Protein AF-A0A853EYG5-F1 (afdb_monomer_lite)

pLDDT: mean 77.6, std 11.35, range [56.25, 95.75]

Organism: NCBI:txid60922

Secondary structure (DSSP, 8-state):
-----S---HHHHHHHHHHHHHHHTS-----SS-PPPPGGGS------S----STTGGGGG--

Sequence (63 aa):
MRVVRGAPDDVEVAALVASLAAVASRDVEPATEAAPRSEWARPLRAVHATRAAGADAWRWSLR

InterPro domains:
  IPR032716 Biotin-dependent acetyl-/propionyl-coenzyme A carboxylase epsilon subunit [PF13822] (2-58)

Structure (mmCIF, N/CA/C/O backbone):
data_AF-A0A853EYG5-F1
#
_entry.id   AF-A0A853EYG5-F1
#
loop_
_atom_site.group_PDB
_atom_site.id
_atom_site.type_symbol
_atom_site.label_atom_id
_atom_site.label_alt_id
_atom_site.label_comp_id
_atom_site.label_asym_id
_atom_site.label_entity_id
_atom_site.label_seq_id
_atom_site.pdbx_PDB_ins_code
_atom_site.Cartn_x
_atom_site.Cartn_y
_atom_site.Cartn_z
_atom_site.occupancy
_atom_site.B_iso_or_equiv
_atom_site.auth_seq_id
_atom_site.auth_comp_id
_atom_site.auth_asym_id
_atom_site.auth_atom_id
_atom_site.pdbx_PDB_model_num
ATOM 1 N N . MET A 1 1 ? 7.727 -6.216 6.885 1.00 64.19 1 MET A N 1
ATOM 2 C CA . MET A 1 1 ? 6.476 -5.834 6.192 1.00 64.19 1 MET A CA 1
ATOM 3 C C . MET A 1 1 ? 5.442 -6.920 6.459 1.00 64.19 1 MET A C 1
ATOM 5 O O . MET A 1 1 ? 5.751 -8.080 6.225 1.00 64.19 1 MET A O 1
ATOM 9 N N . ARG A 1 2 ? 4.270 -6.584 7.014 1.00 73.75 2 ARG A N 1
ATOM 10 C CA . ARG A 1 2 ? 3.179 -7.542 7.272 1.00 73.75 2 ARG A CA 1
ATOM 11 C C . ARG A 1 2 ? 2.072 -7.297 6.254 1.00 73.75 2 ARG A C 1
ATOM 13 O O . ARG A 1 2 ? 1.672 -6.155 6.068 1.00 73.75 2 ARG A O 1
ATOM 20 N N . VAL A 1 3 ? 1.575 -8.357 5.625 1.00 75.44 3 VAL A N 1
ATOM 21 C CA . VAL A 1 3 ? 0.412 -8.283 4.733 1.00 75.44 3 VAL A CA 1
ATOM 22 C C . VAL A 1 3 ? -0.845 -8.526 5.563 1.00 75.44 3 VAL A C 1
ATOM 24 O O . VAL A 1 3 ? -0.974 -9.577 6.191 1.00 75.44 3 VAL A O 1
ATOM 27 N N . VAL A 1 4 ? -1.758 -7.555 5.581 1.00 74.06 4 VAL A N 1
ATOM 28 C CA . VAL A 1 4 ? -3.104 -7.734 6.142 1.00 74.06 4 VAL A CA 1
ATOM 29 C C . VAL A 1 4 ? -3.962 -8.428 5.080 1.00 74.06 4 VAL A C 1
ATOM 31 O O . VAL A 1 4 ? -3.935 -8.051 3.911 1.00 74.06 4 VAL A O 1
ATOM 34 N N . ARG A 1 5 ? -4.658 -9.503 5.461 1.00 80.94 5 ARG A N 1
ATOM 35 C CA . ARG A 1 5 ? -5.561 -10.277 4.592 1.00 80.94 5 ARG A CA 1
ATOM 36 C C . ARG A 1 5 ? -7.010 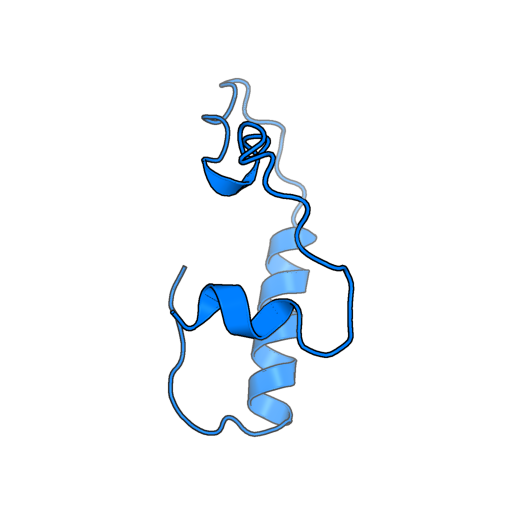-10.002 5.015 1.00 80.94 5 ARG A C 1
ATOM 38 O O . ARG A 1 5 ? -7.244 -9.834 6.206 1.00 80.94 5 ARG A O 1
ATOM 45 N N . GLY A 1 6 ? -7.955 -10.005 4.073 1.00 89.31 6 GLY A N 1
ATOM 46 C CA . GLY A 1 6 ? -9.382 -9.739 4.318 1.00 89.31 6 GLY A CA 1
ATOM 47 C C . GLY A 1 6 ? -9.945 -8.675 3.369 1.00 89.31 6 GLY A C 1
ATOM 48 O O . GLY A 1 6 ? -9.310 -8.364 2.362 1.00 89.31 6 GLY A O 1
ATOM 49 N N . ALA A 1 7 ? -11.117 -8.128 3.700 1.00 88.88 7 ALA A N 1
ATOM 50 C CA . ALA A 1 7 ? -11.706 -6.956 3.051 1.00 88.88 7 ALA A CA 1
ATOM 51 C C . ALA A 1 7 ? -11.651 -5.781 4.045 1.00 88.88 7 ALA A C 1
ATOM 53 O O . ALA A 1 7 ? -12.577 -5.650 4.844 1.00 88.88 7 ALA A O 1
ATOM 54 N N . PRO A 1 8 ? -10.542 -5.017 4.082 1.00 86.44 8 PRO A N 1
ATOM 55 C CA . PRO A 1 8 ? -10.412 -3.890 4.997 1.00 86.44 8 PRO A CA 1
ATOM 56 C C . PRO A 1 8 ? -11.399 -2.786 4.624 1.00 86.44 8 PRO A C 1
ATOM 58 O O . PRO A 1 8 ? -11.680 -2.587 3.438 1.00 86.44 8 PRO A O 1
ATOM 61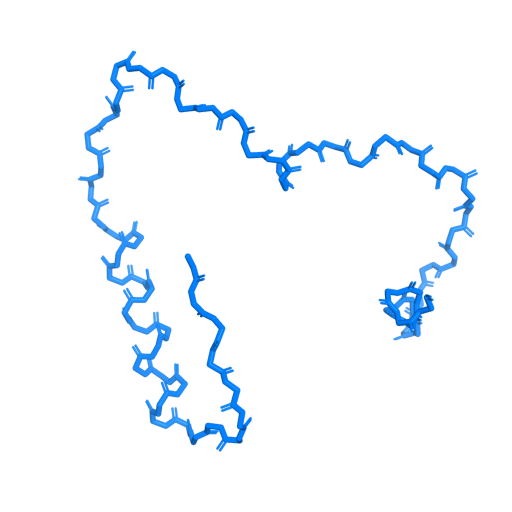 N N . ASP A 1 9 ? -11.902 -2.071 5.623 1.00 92.81 9 ASP A N 1
ATOM 62 C CA . ASP A 1 9 ? -12.742 -0.900 5.382 1.00 92.81 9 ASP A CA 1
ATOM 63 C C . ASP A 1 9 ? -11.910 0.356 5.052 1.00 92.81 9 ASP A C 1
ATOM 65 O O . ASP A 1 9 ? -10.683 0.386 5.195 1.00 92.81 9 ASP A O 1
ATOM 69 N N . ASP A 1 10 ? -12.576 1.414 4.585 1.00 94.38 10 ASP A N 1
ATOM 70 C CA . ASP A 1 10 ? -11.911 2.653 4.165 1.00 94.38 10 ASP A CA 1
ATOM 71 C C . ASP A 1 10 ? -11.144 3.338 5.311 1.00 94.38 10 ASP A C 1
ATOM 73 O O . ASP A 1 10 ? -10.111 3.974 5.077 1.00 94.38 10 ASP A O 1
ATOM 77 N N . VAL A 1 11 ? -11.615 3.197 6.556 1.00 95.75 11 VAL A N 1
ATOM 78 C CA . VAL A 1 11 ? -10.970 3.776 7.743 1.00 95.75 11 VAL A CA 1
ATOM 79 C C . VAL A 1 11 ? -9.683 3.019 8.054 1.00 95.75 11 VAL A C 1
ATOM 81 O O . VAL A 1 11 ? -8.649 3.637 8.315 1.00 95.75 11 VAL A O 1
ATOM 84 N N . GLU A 1 12 ? -9.709 1.693 7.971 1.00 90.75 12 GLU A N 1
ATOM 85 C CA . GLU A 1 12 ? -8.539 0.833 8.136 1.00 90.75 12 GLU A CA 1
ATOM 86 C C . GLU A 1 12 ? -7.495 1.079 7.039 1.00 90.75 12 GLU A C 1
ATOM 88 O O . GLU A 1 12 ? -6.296 1.172 7.327 1.00 90.75 12 GLU A O 1
ATOM 93 N N . VAL A 1 13 ? -7.932 1.248 5.786 1.00 91.44 13 VAL A N 1
ATOM 94 C CA . VAL A 1 13 ? -7.053 1.613 4.663 1.00 91.44 13 VAL A CA 1
ATOM 95 C C . VAL A 1 13 ? -6.403 2.974 4.913 1.00 91.44 13 VAL A C 1
ATOM 97 O O . VAL A 1 13 ? -5.183 3.110 4.779 1.00 91.44 13 VAL A O 1
ATOM 100 N N . ALA A 1 14 ? -7.186 3.973 5.324 1.00 95.50 14 ALA A N 1
ATOM 101 C CA . ALA A 1 14 ? -6.677 5.305 5.629 1.00 95.50 14 ALA A CA 1
ATOM 102 C C . ALA A 1 14 ? -5.673 5.281 6.790 1.00 95.50 14 ALA A C 1
ATOM 104 O O . ALA A 1 14 ? -4.609 5.895 6.692 1.00 95.50 14 ALA A O 1
ATOM 105 N N . ALA A 1 15 ? -5.960 4.532 7.857 1.00 94.19 15 ALA A N 1
ATOM 106 C CA . ALA A 1 15 ? -5.055 4.370 8.991 1.00 94.19 15 ALA A CA 1
ATOM 107 C C . ALA A 1 15 ? -3.728 3.719 8.572 1.00 94.19 15 ALA A C 1
ATOM 109 O O . ALA A 1 15 ? -2.656 4.164 8.994 1.00 94.19 15 ALA A O 1
ATOM 110 N N . LEU A 1 16 ? -3.773 2.712 7.692 1.00 89.31 16 LEU A N 1
ATOM 111 C CA . LEU A 1 16 ? -2.570 2.074 7.163 1.00 89.31 16 LEU A CA 1
ATOM 112 C C . LEU A 1 16 ? -1.730 3.062 6.343 1.00 89.31 16 LEU A C 1
ATOM 114 O O . LEU A 1 16 ? -0.528 3.186 6.588 1.00 89.31 16 LEU A O 1
ATOM 118 N N . VAL A 1 17 ? -2.351 3.795 5.416 1.00 92.50 17 VAL A N 1
ATOM 119 C CA . VAL A 1 17 ? -1.665 4.801 4.588 1.00 92.50 17 VAL A CA 1
ATOM 120 C C . VAL A 1 17 ? -1.083 5.921 5.448 1.00 92.50 17 VAL A C 1
ATOM 122 O O . VAL A 1 17 ? 0.077 6.281 5.263 1.00 92.50 17 VAL A O 1
ATOM 125 N N . ALA A 1 18 ? -1.838 6.428 6.423 1.00 95.50 18 ALA A N 1
ATOM 126 C CA . ALA A 1 18 ? -1.368 7.453 7.350 1.00 95.50 18 ALA A CA 1
ATOM 127 C C . ALA A 1 18 ? -0.176 6.960 8.181 1.00 95.50 18 ALA A C 1
ATOM 129 O O . ALA A 1 18 ? 0.799 7.690 8.346 1.00 95.50 18 ALA A O 1
ATOM 130 N N . SER A 1 19 ? -0.208 5.706 8.650 1.00 90.19 19 SER A N 1
ATOM 131 C CA . SER A 1 19 ? 0.917 5.111 9.380 1.00 90.19 19 SER A CA 1
ATOM 132 C C . SER A 1 19 ? 2.166 4.982 8.502 1.00 90.19 19 SER A C 1
ATOM 134 O O . SER A 1 19 ? 3.269 5.288 8.953 1.00 90.19 19 SER A O 1
ATOM 136 N N . LEU A 1 20 ? 2.002 4.606 7.228 1.00 91.00 20 LEU A N 1
ATOM 137 C CA . LEU A 1 20 ? 3.098 4.516 6.268 1.00 91.00 20 LEU A CA 1
ATOM 138 C C . LEU A 1 20 ? 3.677 5.897 5.947 1.00 91.00 20 LEU A C 1
ATOM 140 O O . LEU A 1 20 ? 4.895 6.059 5.967 1.00 91.00 20 LEU A O 1
ATOM 144 N N . ALA A 1 21 ? 2.820 6.888 5.692 1.00 92.75 21 ALA A N 1
ATOM 145 C CA . ALA A 1 21 ? 3.230 8.265 5.445 1.00 92.75 21 ALA A CA 1
ATOM 146 C C . ALA A 1 21 ? 3.982 8.838 6.653 1.00 92.75 21 ALA A C 1
ATOM 148 O O . ALA A 1 21 ? 5.067 9.383 6.491 1.00 92.75 21 ALA A O 1
ATOM 149 N N . ALA A 1 22 ? 3.476 8.622 7.871 1.00 91.94 22 ALA A N 1
ATOM 150 C CA . ALA A 1 22 ? 4.140 9.053 9.098 1.00 91.94 22 ALA A CA 1
ATOM 151 C C . ALA A 1 22 ? 5.527 8.414 9.275 1.00 91.94 22 ALA A C 1
ATOM 153 O O . ALA A 1 22 ? 6.454 9.084 9.721 1.00 91.94 22 ALA A O 1
ATOM 154 N N . VAL A 1 23 ? 5.693 7.134 8.916 1.00 89.81 23 VAL A N 1
ATOM 155 C CA . VAL A 1 23 ? 7.006 6.468 8.926 1.00 89.81 23 VAL A CA 1
ATOM 156 C C . VAL A 1 23 ? 7.930 7.041 7.849 1.00 89.81 23 VAL A C 1
ATOM 158 O O . VAL A 1 23 ? 9.105 7.246 8.129 1.00 89.81 23 VAL A O 1
ATOM 161 N N . ALA A 1 24 ? 7.417 7.318 6.648 1.00 86.94 24 ALA A N 1
ATOM 162 C CA . ALA A 1 24 ? 8.198 7.860 5.535 1.00 86.94 24 ALA A CA 1
ATOM 163 C C . ALA A 1 24 ? 8.625 9.323 5.742 1.00 86.94 24 ALA A C 1
ATOM 165 O O . ALA A 1 24 ? 9.673 9.722 5.249 1.00 86.94 24 ALA A O 1
ATOM 166 N N . SER A 1 25 ? 7.829 10.113 6.467 1.00 86.00 25 SER A N 1
ATOM 167 C CA . SER A 1 25 ? 8.129 11.510 6.807 1.00 86.00 25 SER A CA 1
ATOM 168 C C . SER A 1 25 ? 9.084 11.667 7.987 1.00 86.00 25 SER A C 1
ATOM 170 O O . SER A 1 25 ? 9.426 12.792 8.338 1.00 86.00 25 SER A O 1
ATOM 172 N N . ARG A 1 26 ? 9.496 10.575 8.640 1.00 84.56 26 ARG A N 1
ATOM 173 C CA . ARG A 1 26 ? 10.556 10.653 9.644 1.00 84.56 26 ARG A CA 1
ATOM 174 C C . ARG A 1 26 ? 11.868 10.949 8.934 1.00 84.56 26 ARG A C 1
ATOM 176 O O . ARG A 1 26 ? 12.292 10.151 8.101 1.00 84.56 26 ARG A O 1
ATOM 183 N N . ASP A 1 27 ? 12.509 12.050 9.312 1.00 70.81 27 ASP A N 1
ATOM 184 C CA . ASP A 1 27 ? 13.896 12.315 8.947 1.00 70.81 27 ASP A CA 1
ATOM 185 C C . ASP A 1 27 ? 14.759 11.180 9.501 1.00 70.81 27 ASP A C 1
ATOM 187 O O . ASP A 1 27 ? 15.003 11.056 10.704 1.00 70.81 27 ASP A O 1
ATOM 191 N N . VAL A 1 28 ? 15.147 10.280 8.606 1.00 68.31 28 VAL A N 1
ATOM 192 C CA . VAL A 1 28 ? 16.149 9.266 8.882 1.00 68.31 28 VAL A CA 1
ATOM 193 C C . VAL A 1 28 ? 17.482 9.950 8.638 1.00 68.31 28 VAL A C 1
ATOM 195 O O . VAL A 1 28 ? 17.831 10.207 7.485 1.00 68.31 28 VAL A O 1
ATOM 198 N N . GLU A 1 29 ? 18.214 10.246 9.715 1.00 68.19 29 GLU A N 1
ATOM 199 C CA . GLU A 1 29 ? 19.636 1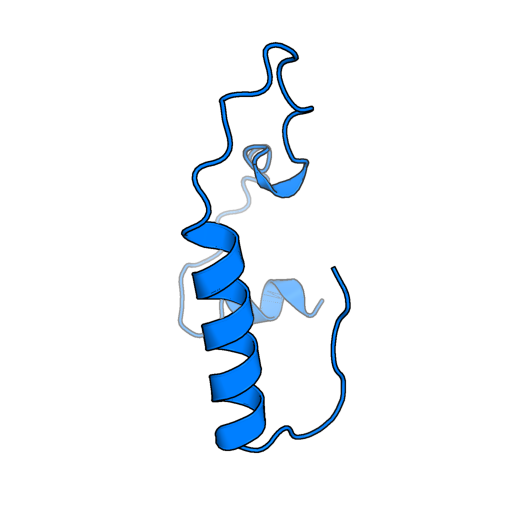0.578 9.608 1.00 68.19 29 GLU A CA 1
ATOM 200 C C . GLU A 1 29 ? 20.287 9.532 8.697 1.00 68.19 29 GLU A C 1
ATOM 202 O O . GLU A 1 29 ? 20.099 8.330 8.940 1.00 68.19 29 GLU A O 1
ATOM 207 N N . PRO A 1 30 ? 20.978 9.943 7.618 1.00 61.84 30 PRO A N 1
ATOM 208 C CA . PRO A 1 30 ? 21.509 8.997 6.658 1.00 61.84 30 PRO A CA 1
ATOM 209 C C . PRO A 1 30 ? 22.439 8.049 7.405 1.00 61.84 30 PRO A C 1
ATOM 211 O O . PRO A 1 30 ? 23.472 8.457 7.933 1.00 61.84 30 PRO A O 1
ATOM 214 N N . ALA A 1 31 ? 22.045 6.778 7.480 1.00 62.75 31 ALA A N 1
ATOM 215 C CA . ALA A 1 31 ? 22.891 5.752 8.053 1.00 62.75 31 ALA A CA 1
ATOM 216 C C . ALA A 1 31 ? 24.232 5.785 7.305 1.00 62.75 31 ALA A C 1
ATOM 218 O O . ALA A 1 31 ? 24.273 5.622 6.086 1.00 62.75 31 ALA A O 1
ATOM 219 N N . THR A 1 32 ? 25.325 6.014 8.036 1.00 63.31 32 THR A N 1
ATOM 220 C CA . THR A 1 32 ? 26.697 6.021 7.498 1.00 63.31 32 THR A CA 1
ATOM 221 C C . THR A 1 32 ? 27.068 4.673 6.861 1.00 63.31 32 THR A C 1
ATOM 223 O O . THR A 1 32 ? 27.988 4.587 6.051 1.00 63.31 32 THR A O 1
ATOM 226 N N . GLU A 1 33 ? 26.321 3.618 7.191 1.00 66.69 33 GLU A N 1
ATOM 227 C CA . GLU A 1 33 ? 26.380 2.302 6.566 1.00 66.69 33 GLU A CA 1
ATOM 228 C C . GLU A 1 33 ? 25.440 2.266 5.348 1.00 66.69 33 GLU A C 1
ATOM 230 O O . GLU A 1 33 ? 24.221 2.405 5.482 1.00 66.69 33 GLU A O 1
ATOM 235 N N . ALA A 1 34 ? 25.990 2.063 4.148 1.00 67.50 34 ALA A N 1
ATOM 236 C CA . ALA A 1 34 ? 25.190 1.919 2.936 1.00 67.50 34 ALA A CA 1
ATOM 237 C C . ALA A 1 34 ? 24.214 0.741 3.091 1.00 67.50 34 ALA A C 1
ATOM 239 O O . ALA A 1 34 ? 24.618 -0.424 3.065 1.00 67.50 34 ALA A O 1
ATOM 240 N N . ALA A 1 35 ? 22.923 1.045 3.251 1.00 72.81 35 ALA A N 1
ATOM 241 C CA . ALA A 1 35 ? 21.893 0.026 3.392 1.00 72.81 35 ALA A CA 1
ATOM 242 C C . ALA A 1 35 ? 21.96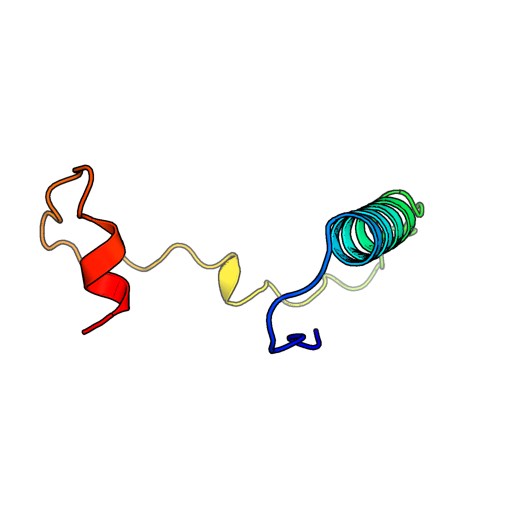6 -0.970 2.216 1.00 72.81 35 ALA A C 1
ATOM 244 O O . ALA A 1 35 ? 22.128 -0.552 1.060 1.00 72.81 35 ALA A O 1
ATOM 245 N N . PRO A 1 36 ? 21.844 -2.287 2.474 1.00 76.50 36 PRO A N 1
ATOM 246 C CA . PRO A 1 36 ? 21.911 -3.285 1.418 1.00 76.50 36 PRO A CA 1
ATOM 247 C C . PRO A 1 36 ? 20.851 -2.986 0.355 1.00 76.50 36 PRO A C 1
ATOM 249 O O . PRO A 1 36 ? 19.677 -2.760 0.657 1.00 76.50 36 PRO A O 1
ATOM 252 N N . ARG A 1 37 ? 21.274 -2.961 -0.916 1.00 74.69 37 ARG A N 1
ATOM 253 C CA . ARG A 1 37 ? 20.392 -2.617 -2.034 1.00 74.69 37 ARG A CA 1
ATOM 254 C C . ARG A 1 37 ? 19.219 -3.593 -2.084 1.00 74.69 37 ARG A C 1
ATOM 256 O O . ARG A 1 37 ? 19.427 -4.791 -2.283 1.00 74.69 37 ARG A O 1
ATOM 263 N N . SER A 1 38 ? 18.004 -3.057 -1.950 1.00 79.12 38 SER A N 1
ATOM 264 C CA . SER A 1 38 ? 16.766 -3.836 -2.017 1.00 79.12 38 SER A CA 1
ATOM 265 C C . SER A 1 38 ? 16.738 -4.711 -3.268 1.00 79.12 38 SER A C 1
ATOM 267 O O . SER A 1 38 ? 17.022 -4.250 -4.377 1.00 79.12 38 SER A O 1
ATOM 269 N N . GLU A 1 39 ? 16.362 -5.975 -3.093 1.00 76.62 39 GLU A N 1
ATOM 270 C CA . GLU A 1 39 ? 16.115 -6.915 -4.187 1.00 76.62 39 GLU A CA 1
ATOM 271 C C . GLU A 1 39 ? 15.034 -6.410 -5.156 1.00 76.62 39 GLU A C 1
ATOM 273 O O . GLU A 1 39 ? 15.124 -6.663 -6.353 1.00 76.62 39 GLU A O 1
ATOM 278 N N . TRP A 1 40 ? 14.100 -5.590 -4.667 1.00 70.38 40 TRP A N 1
ATOM 279 C CA . TRP A 1 40 ? 13.047 -4.934 -5.448 1.00 70.38 40 TRP A CA 1
ATOM 280 C C . TRP A 1 40 ? 13.544 -3.716 -6.232 1.00 70.38 40 TRP A C 1
ATOM 282 O O . TRP A 1 40 ? 12.935 -3.321 -7.220 1.00 70.38 40 TRP A O 1
ATOM 292 N N . ALA A 1 41 ? 14.670 -3.128 -5.815 1.00 77.06 41 ALA A N 1
ATOM 293 C CA . ALA A 1 41 ? 15.349 -2.050 -6.536 1.00 77.06 41 ALA A CA 1
ATOM 294 C C . ALA A 1 41 ? 16.360 -2.582 -7.568 1.00 77.06 41 ALA A C 1
ATOM 296 O O . ALA A 1 41 ? 17.093 -1.801 -8.193 1.00 77.06 41 ALA A O 1
ATOM 297 N N . ARG A 1 42 ? 16.461 -3.911 -7.723 1.00 77.50 42 ARG A N 1
ATOM 298 C CA . ARG A 1 42 ? 17.266 -4.521 -8.780 1.00 77.50 42 ARG A CA 1
ATOM 299 C C . ARG A 1 42 ? 16.512 -4.361 -10.098 1.00 77.50 42 ARG A C 1
ATOM 301 O O . ARG A 1 42 ? 15.370 -4.810 -10.186 1.00 77.50 42 ARG A O 1
ATOM 308 N N . PRO A 1 43 ? 17.133 -3.766 -11.132 1.00 69.94 43 PRO A N 1
ATOM 309 C CA . PRO A 1 43 ? 16.579 -3.816 -12.473 1.00 69.94 43 PRO A CA 1
ATOM 310 C C . PRO A 1 43 ? 16.317 -5.281 -12.805 1.00 69.94 43 PRO A C 1
ATOM 312 O O . PRO A 1 43 ? 17.241 -6.099 -12.741 1.00 69.94 43 PRO A O 1
ATOM 315 N N . LEU A 1 44 ? 15.061 -5.617 -13.098 1.00 67.88 44 LEU A N 1
ATOM 316 C CA . LEU A 1 44 ? 14.690 -6.937 -13.588 1.00 67.88 44 LEU A CA 1
ATOM 317 C C . LEU A 1 44 ? 15.549 -7.170 -14.829 1.00 67.88 44 LEU A C 1
ATOM 319 O O . LEU A 1 44 ? 15.316 -6.531 -15.857 1.00 67.88 44 LEU A O 1
ATOM 323 N N . ARG A 1 45 ? 16.602 -8.000 -14.707 1.00 60.81 45 ARG A N 1
ATOM 324 C CA . ARG A 1 45 ? 17.456 -8.378 -15.839 1.00 60.81 45 ARG A CA 1
ATOM 325 C C . ARG A 1 45 ? 16.508 -8.737 -16.962 1.00 60.81 45 ARG A C 1
ATOM 327 O O . ARG A 1 45 ? 15.679 -9.621 -16.768 1.00 60.81 45 ARG A O 1
ATOM 334 N N . ALA A 1 46 ? 16.610 -7.994 -18.059 1.00 59.62 46 ALA A N 1
ATOM 335 C CA . ALA A 1 46 ? 15.740 -8.060 -19.213 1.00 59.62 46 ALA A CA 1
ATOM 336 C C . ALA A 1 46 ? 15.349 -9.508 -19.537 1.00 59.62 46 ALA A C 1
ATOM 338 O O . ALA A 1 46 ? 16.047 -10.209 -20.265 1.00 59.62 46 ALA A O 1
ATOM 339 N N . VAL A 1 47 ? 14.199 -9.948 -19.019 1.00 57.19 47 VAL A N 1
ATOM 340 C CA . VAL A 1 47 ? 13.480 -11.095 -19.562 1.0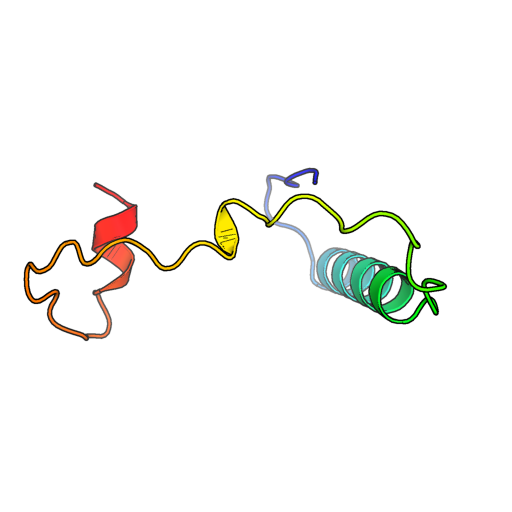0 57.19 47 VAL A CA 1
ATOM 341 C C . VAL A 1 47 ? 12.814 -10.538 -20.805 1.00 57.19 47 VAL A C 1
ATOM 343 O O . VAL A 1 47 ? 11.644 -10.156 -20.797 1.00 57.19 47 VAL A O 1
ATOM 346 N N . HIS A 1 48 ? 13.651 -10.367 -21.824 1.00 56.25 48 HIS A N 1
ATOM 347 C CA . HIS A 1 48 ? 13.358 -9.858 -23.148 1.00 56.25 48 HIS A CA 1
ATOM 348 C C . HIS A 1 48 ? 12.540 -10.917 -23.902 1.00 56.25 48 HIS A C 1
ATOM 350 O O . HIS A 1 48 ? 12.979 -11.519 -24.870 1.00 56.25 48 HIS A O 1
ATOM 356 N N . ALA A 1 49 ? 11.335 -11.177 -23.409 1.00 59.50 49 ALA A N 1
ATOM 357 C CA . ALA A 1 49 ? 10.213 -11.500 -24.262 1.00 59.50 49 ALA A CA 1
ATOM 358 C C . ALA A 1 49 ? 9.357 -10.241 -24.228 1.00 59.50 49 ALA A C 1
ATOM 360 O O . ALA A 1 49 ? 9.016 -9.759 -23.145 1.00 59.50 49 ALA A O 1
ATOM 361 N N . THR A 1 50 ? 9.096 -9.659 -25.390 1.00 64.25 50 THR A N 1
ATOM 362 C CA . THR A 1 50 ? 8.244 -8.487 -25.570 1.00 64.25 50 THR A CA 1
ATOM 363 C C . THR A 1 50 ? 6.862 -8.774 -24.981 1.00 64.25 50 THR A C 1
ATOM 365 O O . THR A 1 50 ? 5.967 -9.300 -25.634 1.00 64.25 50 THR A O 1
ATOM 368 N N . ARG A 1 51 ? 6.689 -8.477 -23.689 1.00 65.69 51 ARG A N 1
ATOM 369 C CA . ARG A 1 51 ? 5.388 -8.518 -23.030 1.00 65.69 51 ARG A CA 1
ATOM 370 C C . ARG A 1 51 ? 4.587 -7.384 -23.641 1.00 65.69 51 ARG A C 1
ATOM 372 O O . ARG A 1 51 ? 4.972 -6.226 -23.501 1.00 65.69 51 ARG A O 1
ATOM 379 N N . ALA A 1 52 ? 3.520 -7.724 -24.356 1.00 69.81 52 ALA A N 1
ATOM 380 C CA . ALA A 1 52 ? 2.609 -6.727 -24.886 1.00 69.81 52 ALA A CA 1
ATOM 381 C C . ALA A 1 52 ? 2.098 -5.882 -23.712 1.00 69.81 52 ALA A C 1
ATOM 383 O O . ALA A 1 52 ? 1.417 -6.392 -22.819 1.00 69.81 52 ALA A O 1
ATOM 384 N N . ALA A 1 53 ? 2.487 -4.607 -23.683 1.00 73.00 53 ALA A N 1
ATOM 385 C CA . ALA A 1 53 ? 1.884 -3.649 -22.777 1.00 73.00 53 ALA A CA 1
ATOM 386 C C . ALA A 1 53 ? 0.397 -3.557 -23.137 1.00 73.00 53 ALA A C 1
ATOM 388 O O . ALA A 1 53 ? 0.039 -3.400 -24.302 1.00 73.00 53 ALA A O 1
ATOM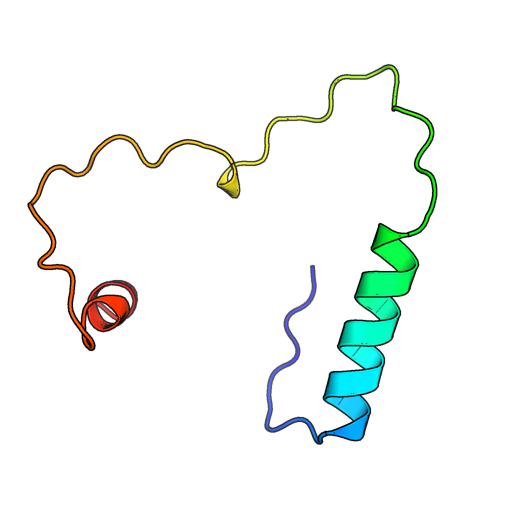 389 N N . GLY A 1 54 ? -0.471 -3.720 -22.147 1.00 80.12 54 GLY A N 1
ATOM 390 C CA . GLY A 1 54 ? -1.911 -3.757 -22.357 1.00 80.12 54 GLY A CA 1
ATOM 391 C C . GLY A 1 54 ? -2.649 -3.877 -21.034 1.00 80.12 54 GLY A C 1
ATOM 392 O O . GLY A 1 54 ? -2.041 -4.204 -20.014 1.00 80.12 54 GLY A O 1
ATOM 393 N N . ALA A 1 55 ? -3.959 -3.630 -21.057 1.00 82.38 55 ALA A N 1
ATOM 394 C CA . ALA A 1 55 ? -4.815 -3.658 -19.867 1.00 82.38 55 ALA A CA 1
ATOM 395 C C . ALA A 1 55 ? -4.718 -4.979 -19.079 1.00 82.38 55 ALA A C 1
ATOM 397 O O . ALA A 1 55 ? -4.901 -4.986 -17.868 1.00 82.38 55 ALA A O 1
ATOM 398 N N . ASP A 1 56 ? -4.339 -6.067 -19.752 1.00 82.62 56 ASP A N 1
ATOM 399 C CA . ASP A 1 56 ? -4.200 -7.410 -19.188 1.00 82.62 56 ASP A CA 1
ATOM 400 C C . ASP A 1 56 ? -2.748 -7.838 -18.915 1.00 82.62 56 ASP A C 1
ATOM 402 O O . ASP A 1 56 ? -2.487 -8.995 -18.578 1.00 82.62 56 ASP A O 1
ATOM 406 N N . ALA A 1 57 ? -1.776 -6.928 -19.036 1.00 82.25 57 ALA A N 1
ATOM 407 C CA . ALA A 1 57 ? -0.362 -7.238 -18.809 1.00 82.25 57 ALA A CA 1
ATOM 408 C C . ALA A 1 57 ? -0.077 -7.707 -17.368 1.00 82.25 57 ALA A C 1
ATOM 410 O O . ALA A 1 57 ? 0.870 -8.456 -17.131 1.00 82.25 57 ALA A O 1
ATOM 411 N N . TRP A 1 58 ? -0.932 -7.344 -16.410 1.00 79.31 58 TRP A N 1
ATOM 412 C CA . TRP A 1 58 ? -0.853 -7.814 -15.026 1.00 79.31 58 TRP A CA 1
ATOM 413 C C . TRP A 1 58 ? -1.168 -9.312 -14.877 1.00 79.31 58 TRP A C 1
ATOM 415 O O . TRP A 1 58 ? -0.697 -9.931 -13.935 1.00 79.31 58 TRP A O 1
ATOM 425 N N . ARG A 1 59 ? -1.877 -9.958 -15.817 1.00 81.25 59 ARG A N 1
ATOM 426 C CA . ARG A 1 59 ? -2.205 -11.401 -15.729 1.00 81.25 59 ARG A CA 1
ATOM 427 C C . ARG A 1 59 ? -0.976 -12.310 -15.806 1.00 81.25 59 ARG A C 1
ATOM 429 O O . ARG A 1 59 ? -1.054 -13.490 -15.480 1.00 81.25 59 ARG A O 1
ATOM 436 N N . TRP A 1 60 ? 0.161 -11.771 -16.236 1.00 75.50 60 TRP A N 1
ATOM 437 C CA . TRP A 1 60 ? 1.435 -12.481 -16.280 1.00 75.50 60 TRP A CA 1
ATOM 438 C C . TRP A 1 60 ? 2.040 -12.699 -14.895 1.00 75.50 60 TRP A C 1
ATOM 440 O O . TRP A 1 60 ? 2.846 -13.606 -14.751 1.00 75.50 60 TRP A O 1
ATOM 450 N N . SER A 1 61 ? 1.667 -11.901 -13.890 1.00 71.19 61 SER A N 1
ATOM 451 C CA . SER A 1 61 ? 2.069 -12.155 -12.502 1.00 71.19 61 SER A CA 1
ATOM 452 C C . SER A 1 61 ? 1.190 -13.199 -11.806 1.00 71.19 61 SER A C 1
ATOM 454 O O . SER A 1 61 ? 1.469 -13.554 -10.665 1.00 71.19 61 SER A O 1
ATOM 456 N N . LEU A 1 62 ? 0.132 -13.678 -12.476 1.00 75.56 62 LEU A N 1
ATOM 457 C CA . LEU A 1 62 ? -0.782 -14.700 -11.962 1.00 75.56 62 LEU A CA 1
ATOM 458 C C . LEU A 1 62 ? -0.519 -16.117 -12.503 1.00 75.56 62 LEU A C 1
ATOM 460 O O . LEU A 1 62 ? -1.199 -17.043 -12.065 1.00 75.56 62 LEU A O 1
ATOM 464 N N . ARG A 1 63 ? 0.384 -16.290 -13.477 1.00 62.38 63 ARG A N 1
ATOM 465 C CA . ARG A 1 63 ? 0.826 -17.614 -13.951 1.00 62.38 63 ARG A CA 1
ATOM 466 C C . ARG A 1 63 ? 2.091 -18.025 -13.218 1.00 62.38 63 ARG A C 1
ATOM 468 O O . ARG A 1 63 ? 2.199 -19.227 -12.912 1.00 62.38 63 ARG A O 1
#

Foldseek 3Di:
DDDDDDDDDPVRVVVVVVVVVVVVPPPDPPDPDDPPDDPVNDDPPPPPDPQPDDPCSCCVVVD

Radius of gyration: 17.7 Å; chains: 1; bounding box: 39×30×35 Å